Protein AF-A0A165GQB1-F1 (afdb_monomer)

Secondary structure (DSSP, 8-state):
------------------PPP----------EEEESPTTEEEE-GGG--EEEEEEE--EEEETTEEEEEEEEEEEEEESS-TT-EEEEEEEE---TTSEEEEEEE-S--TT-TT-EEEEEEEEEEEEEEETTEEEEEEEEEE--EEEEE-PPP--

Radius of gyration: 23.56 Å; Cα contacts (8 Å, |Δi|>4): 332; chains: 1; bounding box: 98×27×51 Å

pLDDT: mean 81.68, std 19.95, range [33.78, 98.38]

Nearest PDB structures (foldseek):
  8dj2-assembly2_B  TM=3.666E-01  e=2.730E-01  Chlamydia trachomatis
  8fha-assembly1_A  TM=3.961E-01  e=8.398E-01  Suipraeoptans intestinalis
  7n6g-assembly1_3K  TM=2.803E-01  e=6.780E-01  Chlamydomonas reinhardtii
  7n6g-assembly1_3J  TM=2.773E-01  e=1.158E+00  Chlamydomonas reinhardtii
  3but-assembly1_A-2  TM=3.473E-01  e=1.596E+00  Archaeoglobus fulgidus DSM 4304

Foldseek 3Di:
DDDDDDDDDDDDPPPPPPPDPPQPQDDDDFKDWPPDAAAAEFECEPNFTKGKTKIAGDFQDDDQKTKTFQFKWKWKAAPVHRVDIGTQDDRQGADPRRMDIDMGRQPDAPPDPPFFKIWTWIKTWMWIDHVPDIDIHIHTRGTHIYGYYYDYPDD

Solvent-accessible surface area (backbone atoms only — not comparable to full-atom values): 9130 Å² total; per-residue (Å²): 134,91,88,80,88,85,79,84,82,80,82,80,81,79,76,80,78,71,73,72,79,76,77,67,66,61,94,68,94,64,44,48,75,72,31,62,53,71,72,37,74,34,47,8,44,87,75,71,15,65,37,59,38,33,34,38,47,43,78,50,76,57,92,81,31,35,40,32,50,55,26,32,32,35,31,37,29,34,69,90,43,74,86,47,69,47,78,77,49,70,69,49,50,47,47,101,83,33,38,36,78,49,77,40,73,47,93,49,47,61,94,44,90,84,55,43,55,25,25,49,34,30,37,38,34,27,42,36,39,34,98,91,53,75,43,81,46,49,32,80,59,46,58,42,47,31,34,39,41,31,53,66,84,88,126

Mean predicted aligned error: 10.93 Å

Sequence (155 aa):
MHSSVFMVLAFLLIGFCGAAPSEVRQAGPSGTLLLPQGGAVWDNGFGFGLGRVLYQGIDEPLGKAHYTTHHIDIYLEAETDTSVTYYLAQGLAPNSTHFVDAQFLVPWGYDSPHLGNYRLVIIETQEKFVPGIPFPVTFQAAAPLIQIVASGPAT

Organism: NCBI:txid1353952

Structure (mmCIF, N/CA/C/O backbone):
data_AF-A0A165GQB1-F1
#
_entry.id   AF-A0A165GQB1-F1
#
loop_
_atom_site.group_PDB
_atom_site.id
_atom_site.type_symbol
_atom_site.label_atom_id
_atom_site.label_alt_id
_atom_site.label_comp_id
_atom_site.label_asym_id
_atom_site.label_entity_id
_atom_site.label_seq_id
_atom_site.pdbx_PDB_ins_code
_atom_site.Cartn_x
_atom_site.Cartn_y
_atom_site.Cartn_z
_atom_site.occupancy
_atom_site.B_iso_or_equiv
_atom_site.auth_seq_id
_atom_site.auth_comp_id
_atom_site.auth_asym_id
_atom_site.auth_atom_id
_atom_site.pdbx_PDB_model_num
ATOM 1 N N . MET A 1 1 ? -73.827 5.466 -27.852 1.00 36.38 1 MET A N 1
ATOM 2 C CA . MET A 1 1 ? -72.906 4.340 -28.105 1.00 36.38 1 MET A CA 1
ATOM 3 C C . MET A 1 1 ? -71.494 4.897 -28.130 1.00 36.38 1 MET A C 1
ATOM 5 O O . MET A 1 1 ? -71.275 5.916 -28.763 1.00 36.38 1 MET A O 1
ATOM 9 N N . HIS A 1 2 ? -70.648 4.270 -27.316 1.00 35.22 2 HIS A N 1
ATOM 10 C CA . HIS A 1 2 ? -69.219 4.439 -27.040 1.00 35.22 2 HIS A CA 1
ATOM 11 C C . HIS A 1 2 ? -68.343 5.222 -28.030 1.00 35.22 2 HIS A C 1
ATOM 13 O O . HIS A 1 2 ? -68.382 4.950 -29.223 1.00 35.22 2 HIS A O 1
ATOM 19 N N . SER A 1 3 ? -67.511 6.112 -27.465 1.00 33.78 3 SER A N 1
ATOM 20 C CA . SER A 1 3 ? -66.054 6.282 -27.684 1.00 33.78 3 SER A CA 1
ATOM 21 C C . SER A 1 3 ? -65.637 7.687 -27.222 1.00 33.78 3 SER A C 1
ATOM 23 O O . SER A 1 3 ? -66.401 8.623 -27.400 1.00 33.78 3 SER A O 1
ATOM 25 N N . SER A 1 4 ? -64.470 8.008 -26.670 1.00 37.19 4 SER A N 1
ATOM 26 C CA . SER A 1 4 ? -63.327 7.306 -26.077 1.00 37.19 4 SER A CA 1
ATOM 27 C C . SER A 1 4 ? -62.443 8.459 -25.568 1.00 37.19 4 SER A C 1
ATOM 29 O O . SER A 1 4 ? -61.844 9.154 -26.383 1.00 37.19 4 SER A O 1
ATOM 31 N N . VAL A 1 5 ? -62.404 8.740 -24.259 1.00 43.69 5 VAL A N 1
ATOM 32 C CA . VAL A 1 5 ? -61.483 9.754 -23.704 1.00 43.69 5 VAL A CA 1
ATOM 33 C C . VAL A 1 5 ? -60.119 9.091 -23.523 1.00 43.69 5 VAL A C 1
ATOM 35 O O . VAL A 1 5 ? -59.932 8.282 -22.618 1.00 43.69 5 VAL A O 1
ATOM 38 N N . PHE A 1 6 ? -59.176 9.401 -24.412 1.00 36.97 6 PHE A N 1
ATOM 39 C CA . PHE A 1 6 ? -57.771 9.025 -24.256 1.00 36.97 6 PHE A CA 1
ATOM 40 C C . PHE A 1 6 ? -57.137 9.911 -23.178 1.00 36.97 6 PHE A C 1
ATOM 42 O O . PHE A 1 6 ? -56.802 11.069 -23.416 1.00 36.97 6 PHE A O 1
ATOM 49 N N . MET A 1 7 ? -56.992 9.362 -21.975 1.00 39.91 7 MET A N 1
ATOM 50 C CA . MET A 1 7 ? -56.207 9.945 -20.891 1.00 39.91 7 MET A CA 1
ATOM 51 C C . MET A 1 7 ? -54.758 9.470 -21.053 1.00 39.91 7 MET A C 1
ATOM 53 O O . MET A 1 7 ? -54.460 8.292 -20.870 1.00 39.91 7 MET A O 1
ATOM 57 N N . VAL A 1 8 ? -53.856 10.372 -21.447 1.00 42.66 8 VAL A N 1
ATOM 58 C CA . VAL A 1 8 ? -52.413 10.094 -21.492 1.00 42.66 8 VAL A CA 1
ATOM 59 C C . VAL A 1 8 ? -51.868 10.199 -20.069 1.00 42.66 8 VAL A C 1
ATOM 61 O O . VAL A 1 8 ? -51.766 11.286 -19.507 1.00 42.66 8 VAL A O 1
ATOM 64 N N . LEU A 1 9 ? -51.545 9.049 -19.478 1.00 35.81 9 LEU A N 1
ATOM 65 C CA . LEU A 1 9 ? -50.836 8.935 -18.208 1.00 35.81 9 LEU A CA 1
ATOM 66 C C . LEU A 1 9 ? -49.331 9.083 -18.482 1.00 35.81 9 LEU A C 1
ATOM 68 O O . LEU A 1 9 ? -48.683 8.148 -18.949 1.00 35.81 9 LEU A O 1
ATOM 72 N N . ALA A 1 10 ? -48.773 10.266 -18.227 1.00 41.62 10 ALA A N 1
ATOM 73 C CA . ALA A 1 10 ? -47.329 10.474 -18.264 1.00 41.62 10 ALA A CA 1
ATOM 74 C C . ALA A 1 10 ? -46.701 9.903 -16.981 1.00 41.62 10 ALA A C 1
ATOM 76 O O . ALA A 1 10 ? -46.853 10.464 -15.897 1.00 41.62 10 ALA A O 1
ATOM 77 N N . PHE A 1 11 ? -46.009 8.769 -17.106 1.00 37.41 11 PHE A N 1
ATOM 78 C CA . PHE A 1 11 ? -45.141 8.231 -16.061 1.00 37.41 11 PHE A CA 1
ATOM 79 C C . PHE A 1 11 ? -43.928 9.154 -15.890 1.00 37.41 11 PHE A C 1
ATOM 81 O O . PHE A 1 11 ? -43.039 9.206 -16.738 1.00 37.41 11 PHE A O 1
ATOM 88 N N . LEU A 1 12 ? -43.901 9.891 -14.782 1.00 41.91 12 LEU A N 1
ATOM 89 C CA . LEU A 1 12 ? -42.752 10.674 -14.351 1.00 41.91 12 LEU A CA 1
ATOM 90 C C . LEU A 1 12 ? -41.725 9.715 -13.719 1.00 41.91 12 LEU A C 1
ATOM 92 O O . LEU A 1 12 ? -41.842 9.355 -12.548 1.00 41.91 12 LEU A O 1
ATOM 96 N N . LEU A 1 13 ? -40.738 9.259 -14.495 1.00 41.28 13 LEU A N 1
ATOM 97 C CA . LEU A 1 13 ? -39.593 8.513 -13.966 1.00 41.28 13 LEU A CA 1
ATOM 98 C C . LEU A 1 13 ? -38.627 9.517 -13.315 1.00 41.28 13 LEU A C 1
ATOM 100 O O . LEU A 1 13 ? -37.763 10.089 -13.977 1.00 41.28 13 LEU A O 1
ATOM 104 N N . ILE A 1 14 ? -38.788 9.772 -12.015 1.00 51.97 14 ILE A N 1
ATOM 105 C CA . ILE A 1 14 ? -37.761 10.472 -11.236 1.00 51.97 14 ILE A CA 1
ATOM 106 C C . ILE A 1 14 ? -36.646 9.456 -10.988 1.00 51.97 14 ILE A C 1
ATOM 108 O O . ILE A 1 14 ? -36.708 8.645 -10.066 1.00 51.97 14 ILE A O 1
ATOM 112 N N . GLY A 1 15 ? -35.644 9.468 -11.865 1.00 43.19 15 GLY A N 1
ATOM 113 C CA . GLY A 1 15 ? -34.381 8.789 -11.627 1.00 43.19 15 GLY A CA 1
ATOM 114 C C . GLY A 1 15 ? -33.696 9.442 -10.434 1.00 43.19 15 GLY A C 1
ATOM 115 O O . GLY A 1 15 ? -33.138 10.531 -10.554 1.00 43.19 15 GLY A O 1
ATOM 116 N N . PHE A 1 16 ? -33.740 8.787 -9.277 1.00 41.03 16 PHE A N 1
ATOM 117 C CA . PHE A 1 16 ? -32.831 9.095 -8.184 1.00 41.03 16 PHE A CA 1
ATOM 118 C C . PHE A 1 16 ? -31.430 8.682 -8.632 1.00 41.03 16 PHE A C 1
ATOM 120 O O . PHE A 1 16 ? -31.014 7.540 -8.451 1.00 41.03 16 PHE A O 1
ATOM 127 N N . CYS A 1 17 ? -30.698 9.610 -9.246 1.00 41.47 17 CYS A N 1
ATOM 128 C CA . CYS A 1 17 ? -29.249 9.523 -9.278 1.00 41.47 17 CYS A CA 1
ATOM 129 C C . CYS A 1 17 ? -28.792 9.770 -7.838 1.00 41.47 17 CYS A C 1
ATOM 131 O O . CYS A 1 17 ? -28.592 10.910 -7.417 1.00 41.47 17 CYS A O 1
ATOM 133 N N . GLY A 1 18 ? -28.751 8.703 -7.040 1.00 42.12 18 GLY A N 1
ATOM 134 C CA . GLY A 1 18 ? -28.020 8.717 -5.788 1.00 42.12 18 GLY A CA 1
ATOM 135 C C . GLY A 1 18 ? -26.568 8.963 -6.155 1.00 42.12 18 GLY A C 1
ATOM 136 O O . GLY A 1 18 ? -25.890 8.043 -6.605 1.00 42.12 18 GLY A O 1
ATOM 137 N N . ALA A 1 19 ? -26.117 10.212 -6.032 1.00 43.78 19 ALA A N 1
ATOM 138 C CA . ALA A 1 19 ? -24.697 10.499 -5.994 1.00 43.78 19 ALA A CA 1
ATOM 139 C C . ALA A 1 19 ? -24.111 9.555 -4.942 1.00 43.78 19 ALA A C 1
ATOM 141 O O . ALA A 1 19 ? -24.563 9.566 -3.791 1.00 43.78 19 ALA A O 1
ATOM 142 N N . ALA A 1 20 ? -23.191 8.683 -5.363 1.00 48.19 20 ALA A N 1
ATOM 143 C CA . ALA A 1 20 ? -22.441 7.863 -4.429 1.00 48.19 20 ALA A CA 1
ATOM 144 C C . ALA A 1 20 ? -21.911 8.803 -3.337 1.00 48.19 20 ALA A C 1
ATOM 146 O O . ALA A 1 20 ? -21.455 9.904 -3.676 1.00 48.19 20 ALA A O 1
ATOM 147 N N . PRO A 1 21 ? -22.049 8.447 -2.048 1.00 41.41 21 PRO A N 1
ATOM 148 C CA . PRO A 1 21 ? -21.563 9.303 -0.984 1.00 41.41 21 PRO A CA 1
ATOM 149 C C . PRO A 1 21 ? -20.099 9.612 -1.278 1.00 41.41 21 PRO A C 1
ATOM 151 O O . PRO A 1 21 ? -19.284 8.710 -1.444 1.00 41.41 21 PRO A O 1
ATOM 154 N N . SER A 1 22 ? -19.790 10.899 -1.408 1.00 42.81 22 SER A N 1
ATOM 155 C CA . SER A 1 22 ? -18.417 11.375 -1.439 1.00 42.81 22 SER A CA 1
ATOM 156 C C . SER A 1 22 ? -17.758 10.868 -0.163 1.00 42.81 22 SER A C 1
ATOM 158 O O . SER A 1 22 ? -18.151 11.304 0.921 1.00 42.81 22 SER A O 1
ATOM 160 N N . GLU A 1 23 ? -16.836 9.912 -0.285 1.00 44.81 23 GLU A N 1
ATOM 161 C CA . GLU A 1 23 ? -16.063 9.394 0.839 1.00 44.81 23 GLU A CA 1
ATOM 162 C C . GLU A 1 23 ? -15.362 10.578 1.504 1.00 44.81 23 GLU A C 1
ATOM 164 O O . GLU A 1 23 ? -14.386 11.141 1.000 1.00 44.81 23 GLU A O 1
ATOM 169 N N . VAL A 1 24 ? -15.921 11.028 2.625 1.00 43.91 24 VAL A N 1
ATOM 170 C CA . VAL A 1 24 ? -15.267 12.004 3.480 1.00 43.91 24 VAL A CA 1
ATOM 171 C C . VAL A 1 24 ? -14.039 11.286 4.018 1.00 43.91 24 VAL A C 1
ATOM 173 O O . VAL A 1 24 ? -14.176 10.407 4.864 1.00 43.91 24 VAL A O 1
ATOM 176 N N . ARG A 1 25 ? -12.850 11.644 3.512 1.00 50.03 25 ARG A N 1
ATOM 177 C CA . ARG A 1 25 ? -11.556 11.217 4.064 1.00 50.03 25 ARG A CA 1
ATOM 178 C C . ARG A 1 25 ? -11.474 11.711 5.507 1.00 50.03 25 ARG A C 1
ATOM 180 O O . ARG A 1 25 ? -11.041 12.831 5.775 1.00 50.03 25 ARG A O 1
ATOM 187 N N . GLN A 1 26 ? -11.997 10.920 6.431 1.00 48.88 26 GLN A N 1
ATOM 188 C CA . GLN A 1 26 ? -12.082 11.273 7.836 1.00 48.88 26 GLN A CA 1
ATOM 189 C C . GLN A 1 26 ? -10.724 11.013 8.488 1.00 48.88 26 GLN A C 1
ATOM 191 O O . GLN A 1 26 ? -10.162 9.933 8.343 1.00 48.88 26 GLN A O 1
ATOM 196 N N . ALA A 1 27 ? -10.197 12.000 9.217 1.00 55.12 27 ALA A N 1
ATOM 197 C CA . ALA A 1 27 ? -9.018 11.793 10.051 1.00 55.12 27 ALA A CA 1
ATOM 198 C C . ALA A 1 27 ? -9.361 10.798 11.177 1.00 55.12 27 ALA A C 1
ATOM 200 O O . ALA A 1 27 ? -10.280 11.042 11.965 1.00 55.12 27 ALA A O 1
ATOM 201 N N . GLY A 1 28 ? -8.635 9.684 11.235 1.00 64.12 28 GLY A N 1
ATOM 202 C CA . GLY A 1 28 ? -8.750 8.616 12.231 1.00 64.12 28 GLY A CA 1
ATOM 203 C C . GLY A 1 28 ? -7.378 7.987 12.503 1.00 64.12 28 GLY A C 1
ATOM 204 O O . GLY A 1 28 ? -6.401 8.392 11.867 1.00 64.12 28 GLY A O 1
ATOM 205 N N . PRO A 1 29 ? -7.270 7.045 13.459 1.00 83.44 29 PRO A N 1
ATOM 206 C CA . PRO A 1 29 ? -6.053 6.250 13.596 1.00 83.44 29 PRO A CA 1
ATOM 207 C C . PRO A 1 29 ? -5.855 5.476 12.291 1.00 83.44 29 PRO A C 1
ATOM 209 O O . PRO A 1 29 ? -6.830 4.993 11.725 1.00 83.44 29 PRO A O 1
ATOM 212 N N . SER A 1 30 ? -4.629 5.389 11.787 1.00 89.94 30 SER A N 1
ATOM 213 C CA . SER A 1 30 ? -4.324 4.650 10.562 1.00 89.94 30 SER A CA 1
ATOM 214 C C . SER A 1 30 ? -3.342 3.536 10.850 1.00 89.94 30 SER A C 1
ATOM 216 O O . SER A 1 30 ? -2.496 3.660 11.740 1.00 89.94 30 SER A O 1
ATOM 218 N N . GLY A 1 31 ? -3.386 2.490 10.034 1.00 93.06 31 GLY A N 1
ATOM 219 C CA . GLY A 1 31 ? -2.274 1.556 9.969 1.00 93.06 31 GLY A CA 1
ATOM 220 C C . GLY A 1 31 ? -0.991 2.231 9.477 1.00 93.06 31 GLY A C 1
ATOM 221 O O . GLY A 1 31 ? -0.956 3.408 9.099 1.00 93.06 31 GLY A O 1
ATOM 222 N N . THR A 1 32 ? 0.094 1.467 9.490 1.00 95.88 32 THR A N 1
ATOM 223 C CA . THR A 1 32 ? 1.433 1.928 9.123 1.00 95.88 32 THR A CA 1
ATOM 224 C C . THR A 1 32 ? 1.964 1.138 7.937 1.00 95.88 32 THR A C 1
ATOM 226 O O . THR A 1 32 ? 2.028 -0.091 7.956 1.00 95.88 32 THR A O 1
ATOM 229 N N . LEU A 1 33 ? 2.418 1.851 6.908 1.00 96.81 33 LEU A N 1
ATOM 230 C CA . LEU A 1 33 ? 3.174 1.248 5.819 1.00 96.81 33 LEU A CA 1
ATOM 231 C C . LEU A 1 33 ? 4.624 1.010 6.264 1.00 96.81 33 LEU A C 1
ATOM 233 O O . LEU A 1 33 ? 5.361 1.957 6.535 1.00 96.81 33 LEU A O 1
ATOM 237 N N . LEU A 1 34 ? 5.035 -0.256 6.331 1.00 97.12 34 LEU A N 1
ATOM 238 C CA . LEU A 1 34 ? 6.393 -0.654 6.710 1.00 97.12 34 LEU A CA 1
ATOM 239 C C . LEU A 1 34 ? 7.311 -0.781 5.495 1.00 97.12 34 LEU A C 1
ATOM 241 O O . LEU A 1 34 ? 8.491 -0.441 5.579 1.00 97.12 34 LEU A O 1
ATOM 245 N N . LEU A 1 35 ? 6.784 -1.253 4.364 1.00 96.56 35 LEU A N 1
ATOM 246 C CA . LEU A 1 35 ? 7.478 -1.284 3.078 1.00 96.56 35 LEU A CA 1
ATOM 247 C C . LEU A 1 35 ? 6.495 -0.991 1.939 1.00 96.56 35 LEU A C 1
ATOM 249 O O . LEU A 1 35 ? 5.369 -1.483 1.994 1.00 96.56 35 LEU A O 1
ATOM 253 N N . PRO A 1 36 ? 6.927 -0.294 0.879 1.00 95.69 36 PRO A N 1
ATOM 254 C CA . PRO A 1 36 ? 8.222 0.363 0.728 1.00 95.69 36 PRO A CA 1
ATOM 255 C C . PRO A 1 36 ? 8.330 1.663 1.542 1.00 95.69 36 PRO A C 1
ATOM 257 O O . PRO A 1 36 ? 7.337 2.327 1.825 1.00 95.69 36 PRO A O 1
ATOM 260 N N . GLN A 1 37 ? 9.563 2.039 1.885 1.00 92.88 37 GLN A N 1
ATOM 261 C CA . GLN A 1 37 ? 9.878 3.373 2.403 1.00 92.88 37 GLN A CA 1
ATOM 262 C C . GLN A 1 37 ? 9.995 4.380 1.246 1.00 92.88 37 GLN A C 1
ATOM 264 O O . GLN A 1 37 ? 10.176 3.991 0.090 1.00 92.88 37 GLN A O 1
ATOM 269 N N . GLY A 1 38 ? 9.909 5.678 1.549 1.00 90.38 38 GLY A N 1
ATOM 270 C CA . GLY A 1 38 ? 10.099 6.728 0.544 1.00 90.38 38 GLY A CA 1
ATOM 271 C C . GLY A 1 38 ? 11.456 6.612 -0.163 1.00 90.38 38 GLY A C 1
ATOM 272 O O . GLY A 1 38 ? 12.480 6.407 0.485 1.00 90.38 38 GLY A O 1
ATOM 273 N N . GLY A 1 39 ? 11.452 6.731 -1.490 1.00 89.00 39 GLY A N 1
ATOM 274 C CA . GLY A 1 39 ? 12.626 6.566 -2.349 1.00 89.00 39 GLY A CA 1
ATOM 275 C C . GLY A 1 39 ? 12.956 5.115 -2.712 1.00 89.00 39 GLY A C 1
ATOM 276 O O . GLY A 1 39 ? 13.990 4.875 -3.331 1.00 89.00 39 GLY A O 1
ATOM 277 N N . ALA A 1 40 ? 12.119 4.138 -2.345 1.00 94.38 40 ALA A N 1
ATOM 278 C CA . ALA A 1 40 ? 12.322 2.758 -2.776 1.00 94.38 40 ALA A CA 1
ATOM 279 C C . ALA A 1 40 ? 12.272 2.627 -4.305 1.00 94.38 40 ALA A C 1
ATOM 281 O O . ALA A 1 40 ? 11.490 3.305 -4.972 1.00 94.38 40 ALA A O 1
ATOM 282 N N . VAL A 1 41 ? 13.071 1.702 -4.836 1.00 93.94 41 VAL A N 1
ATOM 283 C CA . VAL A 1 41 ? 13.150 1.407 -6.269 1.00 93.94 41 VAL A CA 1
ATOM 284 C C . VAL A 1 41 ? 12.533 0.040 -6.539 1.00 93.94 41 VAL A C 1
ATOM 286 O O . VAL A 1 41 ? 12.926 -0.956 -5.932 1.00 93.94 41 VAL A O 1
ATOM 289 N N . TRP A 1 42 ? 11.562 -0.003 -7.444 1.00 93.62 42 TRP A N 1
ATOM 290 C CA . TRP A 1 42 ? 10.977 -1.221 -7.994 1.00 93.62 42 TRP A CA 1
ATOM 291 C C . TRP A 1 42 ? 11.511 -1.400 -9.416 1.00 93.62 42 TRP A C 1
ATOM 293 O O . TRP A 1 42 ? 11.125 -0.663 -10.323 1.00 93.62 42 TRP A O 1
ATOM 303 N N . ASP A 1 43 ? 12.434 -2.346 -9.595 1.00 90.88 43 ASP A N 1
ATOM 304 C CA . ASP A 1 43 ? 13.087 -2.610 -10.881 1.00 90.88 43 ASP A CA 1
ATOM 305 C C . ASP A 1 43 ? 12.476 -3.836 -11.561 1.00 90.88 43 ASP A C 1
ATOM 307 O O . ASP A 1 43 ? 12.493 -4.930 -10.998 1.00 90.88 43 ASP A O 1
ATOM 311 N N . ASN A 1 44 ? 11.980 -3.659 -12.787 1.00 86.19 44 ASN A N 1
ATOM 312 C CA . ASN A 1 44 ? 11.576 -4.747 -13.675 1.00 86.19 44 ASN A CA 1
ATOM 313 C C . ASN A 1 44 ? 12.712 -5.278 -14.565 1.00 86.19 44 ASN A C 1
ATOM 315 O O . ASN A 1 44 ? 12.485 -5.689 -15.708 1.00 86.19 44 ASN A O 1
ATOM 319 N N . GLY A 1 45 ? 13.944 -5.253 -14.061 1.00 79.06 45 GLY A N 1
ATOM 320 C CA . GLY A 1 45 ? 15.117 -5.781 -14.741 1.00 79.06 45 GLY A CA 1
ATOM 321 C C . GLY A 1 45 ? 14.881 -7.215 -15.211 1.00 79.06 45 GLY A C 1
ATOM 322 O O . GLY A 1 45 ? 14.423 -8.072 -14.454 1.00 79.06 45 GLY A O 1
ATOM 323 N N . PHE A 1 46 ? 15.167 -7.468 -16.488 1.00 70.50 46 PHE A N 1
ATOM 324 C CA . PHE A 1 46 ? 14.982 -8.772 -17.140 1.00 70.50 46 PHE A CA 1
ATOM 325 C C . PHE A 1 46 ? 13.533 -9.317 -17.145 1.00 70.50 46 PHE A C 1
ATOM 327 O O . PHE A 1 46 ? 13.334 -10.488 -17.461 1.00 70.50 46 PHE A O 1
ATOM 334 N N . GLY A 1 47 ? 12.521 -8.487 -16.848 1.00 68.94 47 GLY A N 1
ATOM 335 C CA . GLY A 1 47 ? 11.095 -8.818 -16.991 1.00 68.94 47 GLY A CA 1
ATOM 336 C C . GLY A 1 47 ? 10.446 -9.568 -15.820 1.00 68.94 47 GLY A C 1
ATOM 337 O O . GLY A 1 47 ? 9.320 -10.041 -15.970 1.00 68.94 47 GLY A O 1
ATOM 338 N N . PHE A 1 48 ? 11.126 -9.688 -14.673 1.00 76.94 48 PHE A N 1
ATOM 339 C CA . PHE A 1 48 ? 10.629 -10.411 -13.488 1.00 76.94 48 PHE A CA 1
ATOM 340 C C . PHE A 1 48 ? 10.749 -9.604 -12.184 1.00 76.94 48 PHE A C 1
ATOM 342 O O . PHE A 1 48 ? 10.939 -10.170 -11.106 1.00 76.94 48 PHE A O 1
ATOM 349 N N . GLY A 1 49 ? 10.654 -8.276 -12.263 1.00 84.75 49 GLY A N 1
ATOM 350 C CA . GLY A 1 49 ? 10.707 -7.413 -11.086 1.00 84.75 49 GLY A CA 1
ATOM 351 C C . GLY A 1 49 ? 9.532 -7.623 -10.146 1.00 84.75 49 GLY A C 1
ATOM 352 O O . GLY A 1 49 ? 8.389 -7.741 -10.594 1.00 84.75 49 GLY A O 1
ATOM 353 N N . LEU A 1 50 ? 9.802 -7.589 -8.839 1.00 90.25 50 LEU A N 1
ATOM 354 C CA . LEU A 1 50 ? 8.772 -7.627 -7.805 1.00 90.25 50 LEU A CA 1
ATOM 355 C C . LEU A 1 50 ? 8.830 -6.385 -6.915 1.00 90.25 50 LEU A C 1
ATOM 357 O O . LEU A 1 50 ? 9.868 -6.060 -6.340 1.00 90.25 50 LEU A O 1
ATOM 361 N N . GLY A 1 51 ? 7.682 -5.737 -6.754 1.00 93.44 51 GLY A N 1
ATOM 362 C CA . GLY A 1 51 ? 7.434 -4.746 -5.717 1.00 93.44 51 GLY A CA 1
ATOM 363 C C . GLY A 1 51 ? 6.799 -5.407 -4.500 1.00 93.44 51 GLY A C 1
ATOM 364 O O . GLY A 1 51 ? 5.812 -6.126 -4.639 1.00 93.44 51 GLY A O 1
ATOM 365 N N . ARG A 1 52 ? 7.342 -5.177 -3.301 1.00 96.31 52 ARG A N 1
ATOM 366 C CA . ARG A 1 52 ? 6.753 -5.669 -2.045 1.00 96.31 52 ARG A CA 1
ATOM 367 C C . ARG A 1 52 ? 6.051 -4.539 -1.306 1.00 96.31 52 ARG A C 1
ATOM 369 O O . ARG A 1 52 ? 6.642 -3.479 -1.106 1.00 96.31 52 ARG A O 1
ATOM 376 N N . VAL A 1 53 ? 4.840 -4.816 -0.837 1.00 97.81 53 VAL A N 1
ATOM 377 C CA . VAL A 1 53 ? 4.101 -3.974 0.101 1.00 97.81 53 VAL A CA 1
ATOM 378 C C . VAL A 1 53 ? 3.912 -4.739 1.400 1.00 97.81 53 VAL A C 1
ATOM 380 O O . VAL A 1 53 ? 3.356 -5.832 1.400 1.00 97.81 53 VAL A O 1
ATOM 383 N N . LEU A 1 54 ? 4.380 -4.150 2.499 1.00 98.19 54 LEU A N 1
ATOM 384 C CA . LEU A 1 54 ? 4.134 -4.630 3.852 1.00 98.19 54 LEU A CA 1
ATOM 385 C C . LEU A 1 54 ? 3.443 -3.521 4.633 1.00 98.19 54 LEU A C 1
ATOM 387 O O . LEU A 1 54 ? 4.048 -2.486 4.920 1.00 98.19 54 LEU A O 1
ATOM 391 N N . TYR A 1 55 ? 2.189 -3.753 4.985 1.00 98.38 55 TYR A N 1
ATOM 392 C CA . TYR A 1 55 ? 1.351 -2.814 5.710 1.00 98.38 55 TYR A CA 1
ATOM 393 C C . TYR A 1 55 ? 0.848 -3.455 7.002 1.00 98.38 55 TYR A C 1
ATOM 395 O O . TYR A 1 55 ? 0.391 -4.598 6.997 1.00 98.38 55 TYR A O 1
ATOM 403 N N . GLN A 1 56 ? 0.944 -2.721 8.104 1.00 98.00 56 GLN A N 1
ATOM 404 C CA . GLN A 1 56 ? 0.408 -3.112 9.400 1.00 98.00 56 GLN A CA 1
ATOM 405 C C . GLN A 1 56 ? -0.891 -2.347 9.639 1.00 98.00 56 GLN A C 1
ATOM 407 O O . GLN A 1 56 ? -0.861 -1.134 9.827 1.00 98.00 56 GLN A O 1
ATOM 412 N N . GLY A 1 57 ? -2.019 -3.050 9.618 1.00 96.38 57 GLY A N 1
ATOM 413 C CA . GLY A 1 57 ? -3.306 -2.497 10.022 1.00 96.38 57 GLY A CA 1
ATOM 414 C C . GLY A 1 57 ? -3.389 -2.269 11.532 1.00 96.38 57 GLY A C 1
ATOM 415 O O . GLY A 1 57 ? -2.495 -2.650 12.291 1.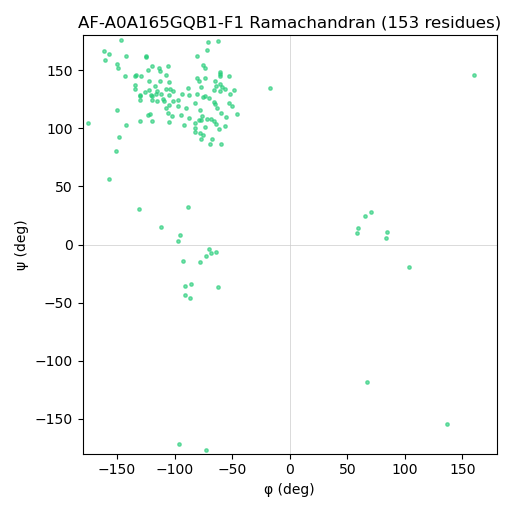00 96.38 57 GLY A O 1
ATOM 416 N N . ILE A 1 58 ? -4.487 -1.660 11.960 1.00 94.81 58 ILE A N 1
ATOM 417 C CA . ILE A 1 58 ? -4.815 -1.428 13.363 1.00 94.81 58 ILE A CA 1
ATOM 418 C C . ILE A 1 58 ? -5.916 -2.371 13.836 1.00 94.81 58 ILE A C 1
ATOM 420 O O . ILE A 1 58 ? -6.764 -2.815 13.059 1.00 94.81 58 ILE A O 1
ATOM 424 N N . ASP A 1 59 ? -5.906 -2.637 15.134 1.00 93.69 59 ASP A N 1
ATOM 425 C CA . ASP A 1 59 ? -7.007 -3.254 15.862 1.00 93.69 59 ASP A CA 1
ATOM 426 C C . ASP A 1 59 ? -6.960 -2.748 17.305 1.00 93.69 59 ASP A C 1
ATOM 428 O O . ASP A 1 59 ? -6.365 -3.364 18.190 1.00 93.69 59 ASP A O 1
ATOM 432 N N . GLU A 1 60 ? -7.479 -1.541 17.525 1.00 89.94 60 GLU A N 1
ATOM 433 C CA . GLU A 1 60 ? -7.296 -0.845 18.796 1.00 89.94 60 GLU A CA 1
ATOM 434 C C . GLU A 1 60 ? -8.468 0.076 19.176 1.00 89.94 60 GLU A C 1
ATOM 436 O O . GLU A 1 60 ? -9.178 0.619 18.319 1.00 89.94 60 GLU A O 1
ATOM 441 N N . PRO A 1 61 ? -8.693 0.282 20.487 1.00 89.62 61 PRO A N 1
ATOM 442 C CA . PRO A 1 61 ? -9.678 1.236 20.967 1.00 89.62 61 PRO A CA 1
ATOM 443 C C . PRO A 1 61 ? -9.166 2.681 20.864 1.00 89.62 61 PRO A C 1
ATOM 445 O O . PRO A 1 61 ? -8.070 3.002 21.320 1.00 89.62 61 PRO A O 1
ATOM 448 N N . LEU A 1 62 ? -10.016 3.593 20.383 1.00 85.69 62 LEU A N 1
ATOM 449 C CA . LEU A 1 62 ? -9.795 5.039 20.434 1.00 85.69 62 LEU A CA 1
ATOM 450 C C . LEU A 1 62 ? -11.036 5.751 20.993 1.00 85.69 62 LEU A C 1
ATOM 452 O O . LEU A 1 62 ? -12.074 5.911 20.339 1.00 85.69 62 LEU A O 1
ATOM 456 N N . GLY A 1 63 ? -10.926 6.207 22.241 1.00 85.88 63 GLY A N 1
ATOM 457 C CA . GLY A 1 63 ? -12.037 6.816 22.970 1.00 85.88 63 GLY A CA 1
ATOM 458 C C . GLY A 1 63 ? -13.140 5.799 23.276 1.00 85.88 63 GLY A C 1
ATOM 459 O O . GLY A 1 63 ? -12.915 4.840 24.003 1.00 85.88 63 GLY A O 1
ATOM 460 N N . LYS A 1 64 ? -14.352 6.030 22.753 1.00 86.56 64 LYS A N 1
ATOM 461 C CA . LYS A 1 64 ? -15.512 5.124 22.913 1.00 86.56 64 LYS A CA 1
ATOM 462 C C . LYS A 1 64 ? -15.724 4.184 21.721 1.00 86.56 64 LYS A C 1
ATOM 464 O O . LYS A 1 64 ? -16.734 3.485 21.682 1.00 86.56 64 LYS A O 1
ATOM 469 N N . ALA A 1 65 ? -14.836 4.239 20.734 1.00 88.38 65 ALA A N 1
ATOM 470 C CA . ALA A 1 65 ? -14.912 3.437 19.526 1.00 88.38 65 ALA A CA 1
ATOM 471 C C . ALA A 1 65 ? -13.744 2.449 19.475 1.00 88.38 65 ALA A C 1
ATOM 473 O O . ALA A 1 65 ? -12.672 2.730 20.008 1.00 88.38 65 ALA A O 1
ATOM 474 N N . HIS A 1 66 ? -13.958 1.322 18.811 1.00 91.19 66 HIS A N 1
ATOM 475 C CA . HIS A 1 66 ? -12.918 0.378 18.415 1.00 91.19 66 HIS A CA 1
ATOM 476 C C . HIS A 1 66 ? -12.730 0.491 16.905 1.00 91.19 66 HIS A C 1
ATOM 478 O O . HIS A 1 66 ? -13.725 0.555 16.183 1.00 91.19 66 HIS A O 1
ATOM 484 N N . TYR A 1 67 ? -11.486 0.568 16.441 1.00 91.94 67 TYR A N 1
ATOM 485 C CA . TYR A 1 67 ? -11.162 0.636 15.019 1.00 91.94 67 TYR A CA 1
ATOM 486 C C . TYR A 1 67 ? -10.364 -0.596 14.624 1.00 91.94 67 TYR A C 1
ATOM 488 O O . TYR A 1 67 ? -9.357 -0.908 15.257 1.00 91.94 67 TYR A O 1
ATOM 496 N N . THR A 1 68 ? -10.804 -1.259 13.561 1.00 94.12 68 THR A N 1
ATOM 497 C CA . THR A 1 68 ? -10.118 -2.424 13.004 1.00 94.12 68 THR A CA 1
ATOM 498 C C . THR A 1 68 ? -9.956 -2.228 11.505 1.00 94.12 68 THR A C 1
ATOM 500 O O . THR A 1 68 ? -10.929 -1.935 10.807 1.00 94.12 68 THR A O 1
ATOM 503 N N . THR A 1 69 ? -8.741 -2.390 10.980 1.00 95.88 69 THR A N 1
ATOM 504 C CA . THR A 1 69 ? -8.518 -2.403 9.529 1.00 95.88 69 THR A CA 1
ATOM 505 C C . THR A 1 69 ? -9.246 -3.597 8.922 1.00 95.88 69 THR A C 1
ATOM 507 O O . THR A 1 69 ? -8.922 -4.746 9.217 1.00 95.88 69 THR A O 1
ATOM 510 N N . HIS A 1 70 ? -10.212 -3.334 8.044 1.00 95.25 70 HIS A N 1
ATOM 511 C CA . HIS A 1 70 ? -10.941 -4.383 7.341 1.00 95.25 70 HIS A CA 1
ATOM 512 C C . HIS A 1 70 ? -10.198 -4.804 6.070 1.00 95.25 70 HIS A C 1
ATOM 514 O O . HIS A 1 70 ? -10.078 -5.993 5.779 1.00 95.25 70 HIS A O 1
ATOM 520 N N . HIS A 1 71 ? -9.733 -3.840 5.274 1.00 97.19 71 HIS A N 1
ATOM 521 C CA . HIS A 1 71 ? -8.944 -4.096 4.070 1.00 97.19 71 HIS A CA 1
ATOM 522 C C . HIS A 1 71 ? -8.177 -2.850 3.622 1.00 97.19 71 HIS A C 1
ATOM 524 O O . HIS A 1 71 ? -8.471 -1.737 4.063 1.00 97.19 71 HIS A O 1
ATOM 530 N N . ILE A 1 72 ? -7.222 -3.052 2.713 1.00 98.06 72 ILE A N 1
ATOM 531 C CA . ILE A 1 72 ? -6.562 -1.977 1.976 1.00 98.06 72 ILE A CA 1
ATOM 532 C C . ILE A 1 72 ? -6.695 -2.159 0.464 1.00 98.06 72 ILE A C 1
ATOM 534 O O . ILE A 1 72 ? -6.693 -3.285 -0.045 1.00 98.06 72 ILE A O 1
ATOM 538 N N . ASP A 1 73 ? -6.713 -1.033 -0.238 1.00 98.06 73 ASP A N 1
ATOM 539 C CA . ASP A 1 73 ? -6.488 -0.957 -1.677 1.00 98.06 73 ASP A CA 1
ATOM 540 C C . ASP A 1 73 ? -5.116 -0.337 -1.941 1.00 98.06 73 ASP A C 1
ATOM 542 O O . ASP A 1 73 ? -4.655 0.539 -1.203 1.00 98.06 73 ASP A O 1
ATOM 546 N N . ILE A 1 74 ? -4.462 -0.795 -3.006 1.00 97.81 74 ILE A N 1
ATOM 547 C CA . ILE A 1 74 ? -3.110 -0.382 -3.372 1.00 97.81 74 ILE A CA 1
ATOM 548 C C . ILE A 1 74 ? -3.102 0.009 -4.844 1.00 97.81 74 ILE A C 1
ATOM 550 O O . ILE A 1 74 ? -3.431 -0.800 -5.717 1.00 97.81 74 ILE A O 1
ATOM 554 N N . TYR A 1 75 ? -2.662 1.229 -5.133 1.00 96.69 75 TYR A N 1
ATOM 555 C CA . TYR A 1 75 ? -2.457 1.694 -6.499 1.00 96.69 75 TYR A CA 1
ATOM 556 C C . TYR A 1 75 ? -1.219 2.580 -6.627 1.00 96.69 75 TYR A C 1
ATOM 558 O O . TYR A 1 75 ? -0.680 3.094 -5.649 1.00 96.69 75 TYR A O 1
ATOM 566 N N . LEU A 1 76 ? -0.758 2.739 -7.860 1.00 96.00 76 LEU A N 1
ATOM 567 C CA . LEU A 1 76 ? 0.293 3.665 -8.246 1.00 96.00 76 LEU A CA 1
ATOM 568 C C . LEU A 1 76 ? -0.347 4.897 -8.878 1.00 96.00 76 LEU A C 1
AT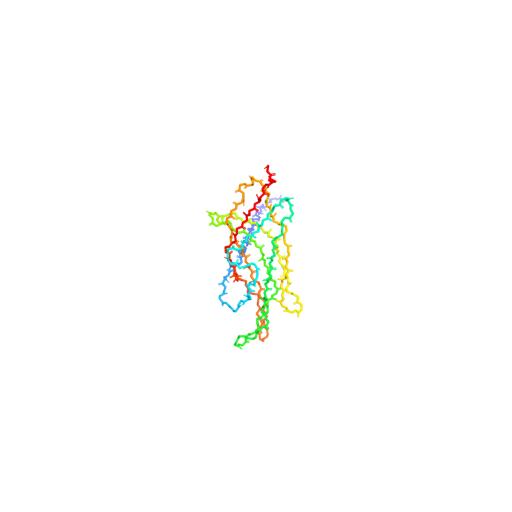OM 570 O O . LEU A 1 76 ? -1.191 4.766 -9.762 1.00 96.00 76 LEU A O 1
ATOM 574 N N . GLU A 1 77 ? 0.070 6.076 -8.446 1.00 95.56 77 GLU A N 1
ATOM 575 C CA . GLU A 1 77 ? -0.320 7.363 -9.026 1.00 95.56 77 GLU A CA 1
ATOM 576 C C . GLU A 1 77 ? 0.942 8.064 -9.526 1.00 95.56 77 GLU A C 1
ATOM 578 O O . GLU A 1 77 ? 1.900 8.209 -8.761 1.00 95.56 77 GLU A O 1
ATOM 583 N N . ALA A 1 78 ? 0.996 8.440 -10.806 1.00 92.38 78 ALA A N 1
ATOM 584 C CA . ALA A 1 78 ? 2.196 9.076 -11.349 1.00 92.38 78 ALA A CA 1
ATOM 585 C C . ALA A 1 78 ? 2.450 10.424 -10.656 1.00 92.38 78 ALA A C 1
ATOM 587 O O . ALA A 1 78 ? 1.529 11.215 -10.457 1.00 92.38 78 ALA A O 1
ATOM 588 N N . GLU A 1 79 ? 3.707 10.707 -10.293 1.00 92.25 79 GLU A N 1
ATOM 589 C CA . GLU A 1 79 ? 4.045 11.938 -9.560 1.00 92.25 79 GLU A CA 1
ATOM 590 C C . GLU A 1 79 ? 3.718 13.204 -10.367 1.00 92.25 79 GLU A C 1
ATOM 592 O O . GLU A 1 79 ? 3.290 14.213 -9.806 1.00 92.25 79 GLU A O 1
ATOM 597 N N . THR A 1 80 ? 3.926 13.151 -11.682 1.00 87.62 80 THR A N 1
ATOM 598 C CA . THR A 1 80 ? 3.772 14.288 -12.596 1.00 87.62 80 THR A CA 1
ATOM 599 C C . THR A 1 80 ? 2.387 14.383 -13.234 1.00 87.62 80 THR A C 1
ATOM 601 O O . THR A 1 80 ? 2.058 15.432 -13.784 1.00 87.62 80 THR A O 1
ATOM 604 N N . ASP A 1 81 ? 1.580 13.322 -13.159 1.00 82.81 81 ASP A N 1
ATOM 605 C CA . ASP A 1 81 ? 0.229 13.269 -13.719 1.00 82.81 81 ASP A CA 1
ATOM 606 C C . ASP A 1 81 ? -0.676 12.370 -12.866 1.00 82.81 81 ASP A C 1
ATOM 608 O O . ASP A 1 81 ? -0.782 11.161 -13.072 1.00 82.81 81 ASP A O 1
ATOM 612 N N . THR A 1 82 ? -1.372 12.979 -11.907 1.00 77.62 82 THR A N 1
ATOM 613 C CA . THR A 1 82 ? -2.250 12.258 -10.977 1.00 77.62 82 THR A CA 1
ATOM 614 C C . THR A 1 82 ? -3.514 11.693 -11.634 1.00 77.62 82 THR A C 1
ATOM 616 O O . THR A 1 82 ? -4.275 10.990 -10.974 1.00 77.62 82 THR A O 1
ATOM 619 N N . SER A 1 83 ? -3.754 11.962 -12.925 1.00 80.12 83 SER A N 1
ATOM 620 C CA . SER A 1 83 ? -4.822 11.304 -13.687 1.00 80.12 83 SER A CA 1
ATOM 621 C C . SER A 1 83 ? -4.447 9.886 -14.136 1.00 80.12 83 SER A C 1
ATOM 623 O O . SER A 1 83 ? -5.325 9.097 -14.496 1.00 80.12 83 SER A O 1
ATOM 625 N N . VAL A 1 84 ? -3.157 9.534 -14.075 1.00 82.19 84 VAL A N 1
ATOM 626 C CA . VAL A 1 84 ? -2.652 8.193 -14.375 1.00 82.19 84 VAL A CA 1
ATOM 627 C C . VAL A 1 84 ? -2.602 7.376 -13.088 1.00 82.19 84 VAL A C 1
ATOM 629 O O . VAL A 1 84 ? -1.689 7.510 -12.270 1.00 82.19 84 VAL A O 1
ATOM 632 N N . THR A 1 85 ? -3.589 6.495 -12.932 1.00 91.06 85 THR A N 1
ATOM 633 C CA . THR A 1 85 ? -3.692 5.554 -11.813 1.00 91.06 85 THR A CA 1
ATOM 634 C C . THR A 1 85 ? -3.582 4.112 -12.301 1.00 91.06 85 THR A C 1
ATOM 636 O O . THR A 1 85 ? -4.270 3.713 -13.241 1.00 91.06 85 THR A O 1
ATOM 639 N N . TYR A 1 86 ? -2.753 3.306 -11.637 1.00 92.81 86 TYR A N 1
ATOM 640 C CA . TYR A 1 86 ? -2.616 1.874 -11.897 1.00 92.81 86 TYR A CA 1
ATOM 641 C C . TYR A 1 86 ? -2.888 1.063 -10.627 1.00 92.81 86 TYR A C 1
ATOM 643 O O . TYR A 1 86 ? -2.103 1.097 -9.680 1.00 92.81 86 TYR A O 1
ATOM 651 N N . TYR A 1 87 ? -3.997 0.325 -10.601 1.00 94.81 87 TYR A N 1
ATOM 652 C CA . TYR A 1 87 ? -4.367 -0.510 -9.457 1.00 94.81 87 TYR A CA 1
ATOM 653 C C . TYR A 1 87 ? -3.515 -1.781 -9.398 1.00 94.81 87 TYR A C 1
ATOM 655 O O . TYR A 1 87 ? -3.448 -2.540 -10.363 1.00 94.81 87 TYR A O 1
ATOM 663 N N . LEU A 1 88 ? -2.887 -2.018 -8.244 1.00 95.81 88 LEU A N 1
ATOM 664 C CA . LEU A 1 88 ? -2.122 -3.234 -7.959 1.00 95.81 88 LEU A CA 1
ATOM 665 C C . LEU A 1 88 ? -3.009 -4.301 -7.316 1.00 95.81 88 LEU A C 1
ATOM 667 O O . LEU A 1 88 ? -2.948 -5.469 -7.693 1.00 95.81 88 LEU A O 1
ATOM 671 N N . ALA A 1 89 ? -3.841 -3.893 -6.357 1.00 97.31 89 ALA A N 1
ATOM 672 C CA . ALA A 1 89 ? -4.822 -4.754 -5.713 1.00 97.31 89 ALA A CA 1
ATOM 673 C C . ALA A 1 89 ? -5.920 -3.937 -5.033 1.00 97.31 89 ALA A C 1
ATOM 675 O O . ALA A 1 89 ? -5.721 -2.775 -4.678 1.00 97.31 89 ALA A O 1
ATOM 676 N N . GLN A 1 90 ? -7.061 -4.585 -4.813 1.00 96.94 90 GLN A N 1
ATOM 677 C CA . GLN A 1 90 ? -8.174 -4.046 -4.040 1.00 96.94 90 GLN A CA 1
ATOM 678 C C . GLN A 1 90 ? -8.679 -5.103 -3.061 1.00 96.94 90 GLN A C 1
ATOM 680 O O . GLN A 1 90 ? -8.656 -6.298 -3.370 1.00 96.94 90 GLN A O 1
ATOM 685 N N . GLY A 1 91 ? -9.132 -4.668 -1.889 1.00 96.81 91 GLY A N 1
ATOM 686 C CA . GLY A 1 91 ? -9.728 -5.538 -0.882 1.00 96.81 91 GLY A CA 1
ATOM 687 C C . GLY A 1 91 ? -8.739 -6.483 -0.199 1.00 96.81 91 GLY A C 1
ATOM 688 O O . GLY A 1 91 ? -9.140 -7.564 0.233 1.00 96.81 91 GLY A O 1
ATOM 689 N N . LEU A 1 92 ? -7.455 -6.118 -0.090 1.00 98.00 92 LEU A N 1
ATOM 690 C CA . LEU A 1 92 ? -6.483 -6.943 0.629 1.00 98.00 92 LEU A CA 1
ATOM 691 C C . LEU A 1 92 ? -6.745 -6.867 2.133 1.00 98.00 92 LEU A C 1
ATOM 693 O O . LEU A 1 92 ? -6.486 -5.848 2.774 1.00 98.00 92 LEU A O 1
ATOM 697 N N . ALA A 1 93 ? -7.268 -7.956 2.688 1.00 97.19 93 ALA A N 1
ATOM 698 C CA . ALA A 1 93 ? -7.536 -8.072 4.112 1.00 97.19 93 ALA A CA 1
ATOM 699 C C . ALA A 1 93 ? -6.247 -8.384 4.896 1.00 97.19 93 ALA A C 1
ATOM 701 O O . ALA A 1 93 ? -5.439 -9.205 4.442 1.00 97.19 93 ALA A O 1
ATOM 702 N N . PRO A 1 94 ? -6.052 -7.785 6.083 1.00 97.06 94 PRO A N 1
ATOM 703 C CA . PRO A 1 94 ? -4.985 -8.188 6.986 1.00 97.06 94 PRO A CA 1
ATOM 704 C C . PRO A 1 94 ? -5.124 -9.653 7.423 1.00 97.06 94 PRO A C 1
ATOM 706 O O . PRO A 1 94 ? -6.224 -10.186 7.569 1.00 97.06 94 PRO A O 1
ATOM 709 N N . ASN A 1 95 ? -3.993 -10.310 7.666 1.00 96.38 95 ASN A N 1
ATOM 710 C CA . ASN A 1 95 ? -3.953 -11.643 8.264 1.00 96.38 95 ASN A CA 1
ATOM 711 C C . ASN A 1 95 ? -4.313 -11.612 9.768 1.00 96.38 95 ASN A C 1
ATOM 713 O O . ASN A 1 95 ? -4.577 -10.559 10.344 1.00 96.38 95 ASN A O 1
ATOM 717 N N . SER A 1 96 ? -4.251 -12.765 10.446 1.00 94.12 96 SER A N 1
ATOM 718 C CA . SER A 1 96 ? -4.560 -12.884 11.885 1.00 94.12 96 SER A CA 1
ATOM 719 C C . SER A 1 96 ? -3.619 -12.115 12.825 1.00 94.12 96 SER A C 1
ATOM 721 O O . SER A 1 96 ? -3.835 -12.109 14.029 1.00 94.12 96 SER A O 1
ATOM 723 N N . THR A 1 97 ? -2.548 -11.523 12.297 1.00 95.25 97 THR A N 1
ATOM 724 C CA . THR A 1 97 ? -1.606 -10.651 13.019 1.00 95.25 97 THR A CA 1
ATOM 725 C C . THR A 1 97 ? -1.685 -9.198 12.541 1.00 95.25 97 THR A C 1
ATOM 727 O O . THR A 1 97 ? -0.788 -8.412 12.821 1.00 95.25 97 THR A O 1
ATOM 730 N N . HIS A 1 98 ? -2.751 -8.846 11.815 1.00 95.75 98 HIS A N 1
ATOM 731 C CA . HIS A 1 98 ? -3.036 -7.513 11.276 1.00 95.75 98 HIS A CA 1
ATOM 732 C C . HIS A 1 98 ? -2.046 -7.021 10.209 1.00 95.75 98 HIS A C 1
ATOM 734 O O . HIS A 1 98 ? -1.932 -5.821 9.974 1.00 95.75 98 HIS A O 1
ATOM 740 N N . PHE A 1 99 ? -1.362 -7.928 9.506 1.00 97.88 99 PHE A N 1
ATOM 741 C CA . PHE A 1 99 ? -0.469 -7.571 8.400 1.00 97.88 99 PHE A CA 1
ATOM 742 C C . PHE A 1 99 ? -1.071 -7.891 7.034 1.00 97.88 99 PHE A C 1
ATOM 744 O O . PHE A 1 99 ? -1.627 -8.970 6.828 1.00 97.88 99 PHE A O 1
ATOM 751 N N . VAL A 1 100 ? -0.859 -6.987 6.080 1.00 98.19 100 VAL A N 1
ATOM 752 C CA . VAL A 1 100 ? -0.951 -7.253 4.641 1.00 98.19 100 VAL A CA 1
ATOM 753 C C . VAL A 1 100 ? 0.474 -7.298 4.093 1.00 98.19 100 VAL A C 1
ATOM 755 O O . VAL A 1 100 ? 1.170 -6.285 4.098 1.00 98.19 100 VAL A O 1
ATOM 758 N N . ASP A 1 101 ? 0.918 -8.473 3.645 1.00 98.00 101 ASP A N 1
ATOM 759 C CA . ASP A 1 101 ? 2.218 -8.680 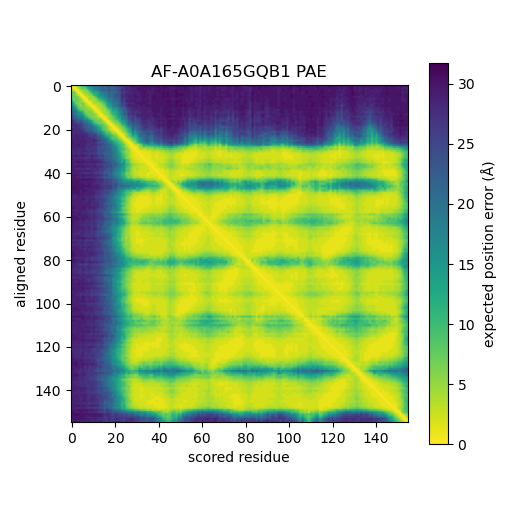2.995 1.00 98.00 101 ASP A CA 1
ATOM 760 C C . ASP A 1 101 ? 1.980 -9.220 1.584 1.00 98.00 101 ASP A C 1
ATOM 762 O O . ASP A 1 101 ? 1.568 -10.369 1.412 1.00 98.00 101 ASP A O 1
ATOM 766 N N . ALA A 1 102 ? 2.178 -8.369 0.582 1.00 96.94 102 ALA A N 1
ATOM 767 C CA . ALA A 1 102 ? 1.880 -8.675 -0.809 1.00 96.94 102 ALA A CA 1
ATOM 768 C C . ALA A 1 102 ? 3.073 -8.356 -1.713 1.00 96.94 102 ALA A C 1
ATOM 770 O O . ALA A 1 102 ? 3.806 -7.387 -1.504 1.00 96.94 102 ALA A O 1
ATOM 771 N N . GLN A 1 103 ? 3.247 -9.179 -2.744 1.00 96.12 103 GLN A N 1
ATOM 772 C CA . GLN A 1 103 ? 4.214 -8.960 -3.811 1.00 96.12 103 GLN A CA 1
ATOM 773 C C . GLN A 1 103 ? 3.479 -8.794 -5.135 1.00 96.12 103 GLN A C 1
ATOM 775 O O . GLN A 1 103 ? 2.567 -9.558 -5.449 1.00 96.12 103 GLN A O 1
ATOM 780 N N . PHE A 1 104 ? 3.908 -7.809 -5.912 1.00 94.50 104 PHE A N 1
ATOM 781 C CA . PHE A 1 104 ? 3.336 -7.473 -7.206 1.00 94.50 104 PHE A CA 1
ATOM 782 C C . PHE A 1 104 ? 4.411 -7.542 -8.273 1.00 94.50 104 PHE A C 1
ATOM 784 O O . PHE A 1 104 ? 5.532 -7.086 -8.052 1.00 94.50 104 PHE A O 1
ATOM 791 N N . LEU A 1 105 ? 4.052 -8.061 -9.444 1.00 91.69 105 LEU A N 1
ATOM 792 C CA . LEU A 1 105 ? 4.871 -7.873 -10.634 1.00 91.69 105 LEU A CA 1
ATOM 793 C C . LEU A 1 105 ? 4.976 -6.378 -10.928 1.00 91.69 105 LEU A C 1
ATOM 795 O O . LEU A 1 105 ? 3.966 -5.668 -10.926 1.00 91.69 105 LEU A O 1
ATOM 799 N N . VAL A 1 106 ? 6.194 -5.903 -11.173 1.00 89.81 106 VAL A N 1
AT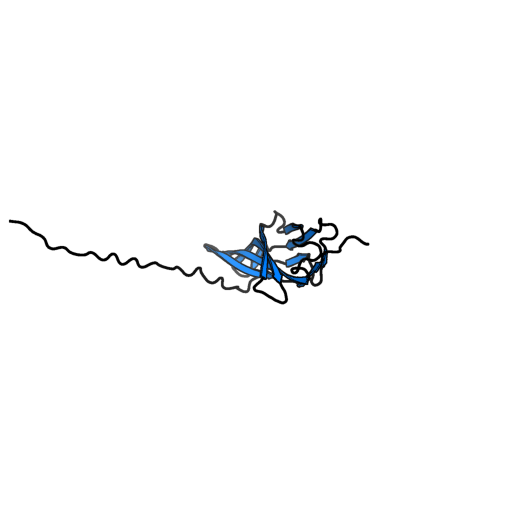OM 800 C CA . VAL A 1 106 ? 6.411 -4.511 -11.566 1.00 89.81 106 VAL A CA 1
ATOM 801 C C . VAL A 1 106 ? 5.776 -4.304 -12.950 1.00 89.81 106 VAL A C 1
ATOM 803 O O . VAL A 1 106 ? 6.111 -5.029 -13.888 1.00 89.81 106 VAL A O 1
ATOM 806 N N . PRO A 1 107 ? 4.842 -3.349 -13.102 1.00 81.19 107 PRO A N 1
ATOM 807 C CA . PRO A 1 107 ? 3.913 -3.335 -14.234 1.00 81.19 107 PRO A CA 1
ATOM 808 C C . PRO A 1 107 ? 4.522 -2.950 -15.589 1.00 81.19 107 PRO A C 1
ATOM 810 O O . PRO A 1 107 ? 3.858 -3.113 -16.613 1.00 81.19 107 PRO A O 1
ATOM 813 N N . TRP A 1 108 ? 5.768 -2.463 -15.637 1.00 88.69 108 TRP A N 1
ATOM 814 C CA . TRP A 1 108 ? 6.364 -1.921 -16.862 1.00 88.69 108 TRP A CA 1
ATOM 815 C C . TRP A 1 108 ? 7.780 -2.419 -17.104 1.00 88.69 108 TRP A C 1
ATOM 817 O O . TRP A 1 108 ? 8.576 -2.514 -16.177 1.00 88.69 108 TRP A O 1
ATOM 827 N N . GLY A 1 109 ? 8.074 -2.760 -18.359 1.00 83.94 109 GLY A N 1
ATOM 828 C CA . GLY A 1 109 ? 9.395 -3.190 -18.814 1.00 83.94 109 GLY A CA 1
ATOM 829 C C . GLY A 1 109 ? 10.221 -2.054 -19.420 1.00 83.94 109 GLY A C 1
ATOM 830 O O . GLY A 1 109 ? 9.836 -0.884 -19.370 1.00 83.94 109 GLY A O 1
ATOM 831 N N . TYR A 1 110 ? 11.362 -2.431 -20.000 1.00 84.06 110 TYR A N 1
ATOM 832 C CA . TYR A 1 110 ? 12.295 -1.532 -20.683 1.00 84.06 110 TYR A CA 1
ATOM 833 C C . TYR A 1 110 ? 11.593 -0.671 -21.754 1.00 84.06 110 TYR A C 1
ATOM 835 O O . TYR A 1 110 ? 10.643 -1.132 -22.386 1.00 84.06 110 TYR A O 1
ATOM 843 N N . ASP A 1 111 ? 12.044 0.576 -21.927 1.00 83.00 111 ASP A N 1
ATOM 844 C CA . ASP A 1 111 ? 11.486 1.599 -22.836 1.00 83.00 111 ASP A CA 1
ATOM 845 C C . ASP A 1 111 ? 10.009 1.989 -22.619 1.00 83.00 111 ASP A C 1
ATOM 847 O O . ASP A 1 111 ? 9.435 2.734 -23.418 1.00 83.00 111 ASP A O 1
ATOM 851 N N . SER A 1 112 ? 9.370 1.547 -21.530 1.00 86.25 112 SER A N 1
ATOM 852 C CA . SER A 1 112 ? 8.004 1.980 -21.227 1.00 86.25 112 SER A CA 1
ATOM 853 C C . SER A 1 112 ? 7.956 3.4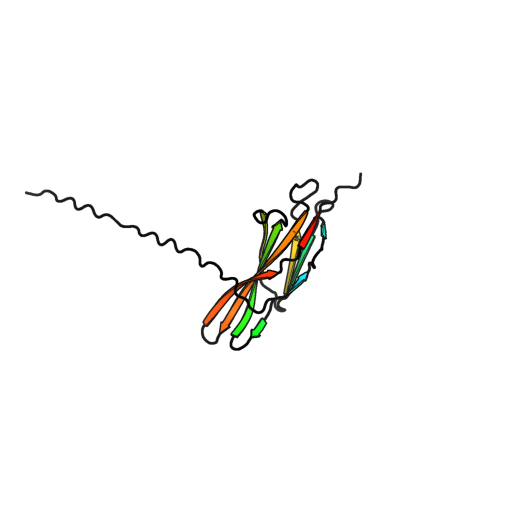87 -20.920 1.00 86.25 112 SER A C 1
ATOM 855 O O . SER A 1 112 ? 8.714 3.964 -20.070 1.00 86.25 112 SER A O 1
ATOM 857 N N . PRO A 1 113 ? 7.010 4.246 -21.509 1.00 86.00 113 PRO A N 1
ATOM 858 C CA . PR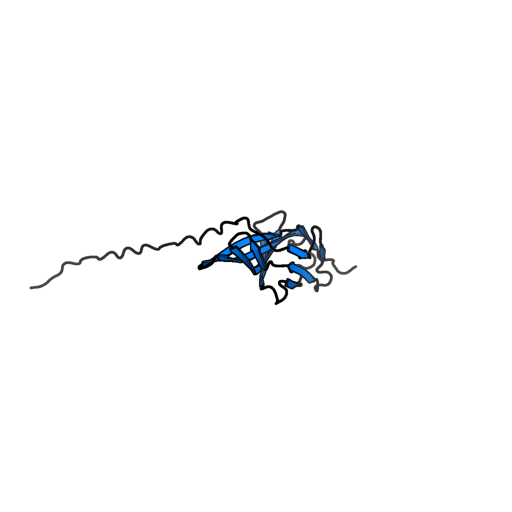O A 1 113 ? 6.798 5.653 -21.161 1.00 86.00 113 PRO A CA 1
ATOM 859 C C . PRO A 1 113 ? 6.230 5.829 -19.744 1.00 86.00 113 PRO A C 1
ATOM 861 O O . PRO A 1 113 ? 6.115 6.951 -19.263 1.00 86.00 113 PRO A O 1
ATOM 864 N N . HIS A 1 114 ? 5.863 4.728 -19.083 1.00 87.56 114 HIS A N 1
ATOM 865 C CA . HIS A 1 114 ? 5.330 4.701 -17.727 1.00 87.56 114 HIS A CA 1
ATOM 866 C C . HIS A 1 114 ? 6.410 4.431 -16.667 1.00 87.56 114 HIS A C 1
ATOM 868 O O . HIS A 1 114 ? 6.077 4.229 -15.506 1.00 87.56 114 HIS A O 1
ATOM 874 N N . LEU A 1 115 ? 7.700 4.413 -17.010 1.00 90.44 115 LEU A N 1
ATOM 875 C CA . LEU A 1 115 ? 8.767 4.403 -16.001 1.00 90.44 115 LEU A CA 1
ATOM 876 C C . LEU A 1 115 ? 8.898 5.783 -15.338 1.00 90.44 115 LEU A C 1
ATOM 878 O O . LEU A 1 115 ? 8.607 6.805 -15.955 1.00 90.44 115 LEU A O 1
ATOM 882 N N . GLY A 1 116 ? 9.362 5.826 -14.088 1.00 92.19 116 GLY A N 1
ATOM 883 C CA . GLY A 1 116 ? 9.573 7.079 -13.359 1.00 92.19 116 GLY A CA 1
ATOM 884 C C . GLY A 1 116 ? 9.081 7.043 -11.918 1.00 92.19 116 GLY A C 1
ATOM 885 O O . GLY A 1 116 ? 9.030 5.987 -11.289 1.00 92.19 116 GLY A O 1
ATOM 886 N N . ASN A 1 117 ? 8.756 8.215 -11.380 1.00 95.19 117 ASN A N 1
ATOM 887 C CA . ASN A 1 117 ? 8.333 8.367 -9.994 1.00 95.19 117 ASN A CA 1
ATOM 888 C C . ASN A 1 117 ? 6.819 8.193 -9.843 1.00 95.19 117 ASN A C 1
ATOM 890 O O . ASN A 1 117 ? 6.029 8.787 -10.580 1.00 95.19 117 ASN A O 1
ATOM 894 N N . TYR A 1 118 ? 6.429 7.430 -8.828 1.00 95.75 118 TYR A N 1
ATOM 895 C CA . TYR A 1 118 ? 5.042 7.136 -8.497 1.00 95.75 118 TYR A CA 1
ATOM 896 C C . TYR A 1 118 ? 4.806 7.279 -7.003 1.00 95.75 118 TYR A C 1
ATOM 898 O O . TYR A 1 118 ? 5.652 6.922 -6.187 1.00 95.75 118 TYR A O 1
ATOM 906 N N . ARG A 1 119 ? 3.619 7.740 -6.624 1.00 96.81 119 ARG A N 1
ATOM 907 C CA . ARG A 1 119 ? 3.107 7.551 -5.271 1.00 96.81 119 ARG A CA 1
ATOM 908 C C . ARG A 1 119 ? 2.505 6.156 -5.187 1.00 96.81 119 ARG A C 1
ATOM 910 O O . ARG A 1 119 ? 1.586 5.844 -5.939 1.00 96.81 119 ARG A O 1
ATOM 917 N N . LEU A 1 120 ? 3.005 5.329 -4.271 1.00 97.12 120 LEU A N 1
ATOM 918 C CA . LEU A 1 120 ? 2.334 4.082 -3.909 1.00 97.12 120 LEU A CA 1
ATOM 919 C C . LEU A 1 120 ? 1.242 4.411 -2.895 1.00 97.12 120 LEU A C 1
ATOM 921 O O . LEU A 1 120 ? 1.520 4.563 -1.708 1.00 97.12 120 LEU A O 1
ATOM 925 N N . VAL A 1 121 ? 0.013 4.559 -3.362 1.00 96.81 121 VAL A N 1
ATOM 926 C CA . VAL A 1 121 ? -1.099 4.982 -2.520 1.00 96.81 121 VAL A CA 1
ATOM 927 C C . VAL A 1 121 ? -1.748 3.775 -1.857 1.00 96.81 121 VAL A C 1
ATOM 929 O O . VAL A 1 121 ? -2.109 2.805 -2.523 1.00 96.81 121 VAL A O 1
ATOM 932 N N . ILE A 1 122 ? -1.905 3.868 -0.537 1.00 97.50 122 ILE A N 1
ATOM 933 C CA . ILE A 1 122 ? -2.662 2.926 0.282 1.00 97.50 122 ILE A CA 1
ATOM 934 C C . ILE A 1 122 ? -3.950 3.612 0.713 1.00 97.50 122 ILE A C 1
ATOM 936 O O . ILE A 1 122 ? -3.911 4.613 1.438 1.00 97.50 122 ILE A O 1
ATOM 940 N N . ILE A 1 123 ? -5.081 3.062 0.286 1.00 96.75 123 ILE A N 1
ATOM 941 C CA . ILE A 1 123 ? -6.390 3.411 0.832 1.00 96.75 123 ILE A CA 1
ATOM 942 C C . ILE A 1 123 ? -6.729 2.368 1.879 1.00 96.75 123 ILE A C 1
ATOM 944 O O . ILE A 1 123 ? -6.708 1.175 1.597 1.00 96.75 123 ILE A O 1
ATOM 948 N N . GLU A 1 124 ? -7.006 2.818 3.091 1.00 95.81 124 GLU A N 1
ATOM 949 C CA . GLU A 1 124 ? -7.393 1.957 4.193 1.00 95.81 124 GLU A CA 1
ATOM 950 C C . GLU A 1 124 ? -8.893 2.091 4.428 1.00 95.81 124 GLU A C 1
ATOM 952 O O . GLU A 1 124 ? -9.400 3.204 4.586 1.00 95.81 124 GLU A O 1
ATOM 957 N N . THR A 1 125 ? -9.579 0.952 4.483 1.00 95.00 125 THR A N 1
ATOM 958 C CA . THR A 1 125 ? -10.961 0.862 4.946 1.00 95.00 125 THR A CA 1
ATOM 959 C C . THR A 1 125 ? -10.985 0.167 6.299 1.00 95.00 125 THR A C 1
ATOM 961 O O . THR A 1 125 ? -10.528 -0.970 6.451 1.00 95.00 125 THR A O 1
ATOM 964 N N . GLN A 1 126 ? -11.555 0.846 7.285 1.00 93.69 126 GLN A N 1
ATOM 965 C CA . GLN A 1 126 ? -11.690 0.379 8.656 1.00 93.69 126 GLN A CA 1
ATOM 966 C C . GLN A 1 126 ? -13.147 0.124 9.007 1.00 93.69 126 GLN A C 1
ATOM 968 O O . GLN A 1 126 ? -14.048 0.828 8.549 1.00 93.69 126 GLN A O 1
ATOM 973 N N . GLU A 1 127 ? -13.366 -0.837 9.894 1.00 90.44 127 GLU A N 1
ATOM 974 C CA . GLU A 1 127 ? -14.600 -0.943 10.653 1.00 90.44 127 GLU A CA 1
ATOM 975 C C . GLU A 1 127 ? -14.450 -0.148 11.953 1.00 90.44 127 GLU A C 1
ATOM 977 O O . GLU A 1 127 ? -13.609 -0.446 12.801 1.00 90.44 127 GLU A O 1
ATOM 982 N N . LYS A 1 128 ? -15.281 0.884 12.108 1.00 87.31 128 LYS A N 1
ATOM 983 C CA . LYS A 1 128 ? -15.442 1.619 13.357 1.00 87.31 128 LYS A CA 1
ATOM 984 C C . LYS A 1 128 ? -16.622 1.038 14.116 1.00 87.31 128 LYS A C 1
ATOM 986 O O . LYS A 1 128 ? -17.775 1.254 13.744 1.00 87.31 128 LYS A O 1
ATOM 991 N N . PHE A 1 129 ? -16.345 0.387 15.233 1.00 86.06 129 PHE A N 1
ATOM 992 C CA . PHE A 1 129 ? -17.363 -0.113 16.137 1.00 86.06 129 PHE A CA 1
ATOM 993 C C . PHE A 1 129 ? -17.599 0.868 17.286 1.00 86.06 129 PHE A C 1
ATOM 995 O O . PHE A 1 129 ? -16.714 1.149 18.093 1.00 86.06 129 PHE A O 1
ATOM 1002 N N . VAL A 1 130 ? -18.823 1.376 17.390 1.00 84.69 130 VAL A N 1
ATOM 1003 C CA . VAL A 1 130 ? -19.347 2.017 18.603 1.00 84.69 130 VAL A CA 1
ATOM 1004 C C . VAL A 1 130 ? -20.445 1.095 19.131 1.00 84.69 130 VAL A C 1
ATOM 1006 O O . VAL A 1 130 ? -21.192 0.566 18.305 1.00 84.69 130 VAL A O 1
ATOM 1009 N N . PRO A 1 131 ? -20.591 0.882 20.456 1.00 81.56 131 PRO A N 1
ATOM 1010 C CA . PRO A 1 131 ? -21.633 0.007 20.985 1.00 81.56 131 PRO A CA 1
ATOM 1011 C C . PRO A 1 131 ? -23.002 0.271 20.338 1.00 81.56 131 PRO A C 1
ATOM 1013 O O . PRO A 1 131 ? -23.594 1.333 20.524 1.00 81.56 131 PRO A O 1
ATOM 10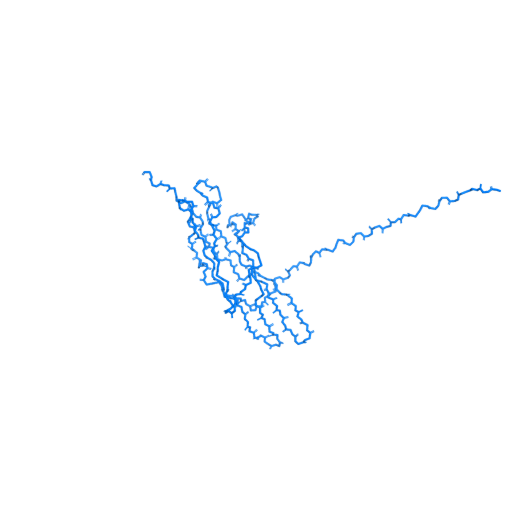16 N N . GLY A 1 132 ? -23.473 -0.706 19.557 1.00 70.69 132 GLY A N 1
ATOM 1017 C CA . GLY A 1 132 ? -24.768 -0.691 18.880 1.00 70.69 132 GLY A CA 1
ATOM 1018 C C . GLY A 1 132 ? -24.757 -0.395 17.376 1.00 70.69 132 GLY A C 1
ATOM 1019 O O . GLY A 1 132 ? -25.746 -0.740 16.737 1.00 70.69 132 GLY A O 1
ATOM 1020 N N . ILE A 1 133 ? -23.705 0.201 16.788 1.00 77.88 133 ILE A N 1
ATOM 1021 C CA . ILE A 1 133 ? -23.674 0.504 15.340 1.00 77.88 133 ILE A CA 1
ATOM 1022 C C . ILE A 1 133 ? -22.232 0.476 14.777 1.00 77.88 133 ILE A C 1
ATOM 1024 O O . ILE A 1 133 ? -21.422 1.324 15.171 1.00 77.88 133 ILE A O 1
ATOM 1028 N N . PRO A 1 134 ? -21.899 -0.448 13.851 1.00 81.69 134 PRO A N 1
ATOM 1029 C CA . PRO A 1 134 ? -20.658 -0.393 13.080 1.00 81.69 134 PRO A CA 1
ATOM 1030 C C . PRO A 1 134 ? -20.776 0.590 11.904 1.00 81.69 134 PRO A C 1
ATOM 1032 O O . PRO A 1 134 ? -21.825 0.690 11.265 1.00 81.69 134 PRO A O 1
ATOM 1035 N N . PHE A 1 135 ? -19.691 1.300 11.594 1.00 84.19 135 PHE A N 1
ATOM 1036 C CA . PHE A 1 135 ? -19.598 2.204 10.445 1.00 84.19 135 PHE A CA 1
ATOM 1037 C C . PHE A 1 135 ? -18.282 1.980 9.691 1.00 84.19 135 PHE A C 1
ATOM 1039 O O . PHE A 1 135 ? -17.235 1.935 10.338 1.00 84.19 135 PHE A O 1
ATOM 1046 N N . PRO A 1 136 ? -18.289 1.886 8.351 1.00 87.31 136 PRO A N 1
ATOM 1047 C CA . PRO A 1 136 ? -17.053 1.884 7.584 1.00 87.31 136 PRO A CA 1
ATOM 1048 C C . PRO A 1 136 ? -16.443 3.290 7.548 1.00 87.31 136 PRO A C 1
ATOM 1050 O O . PRO A 1 136 ? -17.162 4.290 7.460 1.00 87.31 136 PRO A O 1
ATOM 1053 N N . VAL A 1 137 ? -15.117 3.367 7.598 1.00 88.56 137 VAL A N 1
ATOM 1054 C CA . VAL A 1 137 ? -14.352 4.604 7.405 1.00 88.56 137 VAL A CA 1
ATOM 1055 C C . VAL A 1 137 ? -13.254 4.328 6.388 1.00 88.56 137 VAL A C 1
ATOM 1057 O O . VAL A 1 137 ? -12.490 3.387 6.575 1.00 88.56 137 VAL A O 1
ATOM 1060 N N . THR A 1 138 ? -13.162 5.152 5.344 1.00 91.31 138 THR A N 1
ATOM 1061 C CA . THR A 1 138 ? -12.179 4.987 4.265 1.00 91.31 138 THR A CA 1
ATOM 1062 C C . THR A 1 138 ? -11.367 6.263 4.088 1.00 91.31 138 THR A C 1
ATOM 1064 O O . THR A 1 138 ? -11.915 7.369 4.038 1.00 91.31 138 THR A O 1
ATOM 1067 N N . PHE A 1 139 ? -10.044 6.134 4.027 1.00 90.44 139 PHE A N 1
ATOM 1068 C CA . PHE A 1 139 ? -9.137 7.262 3.827 1.00 90.44 139 PHE A CA 1
ATOM 1069 C C . PHE A 1 139 ? -7.794 6.811 3.240 1.00 90.44 139 PHE A C 1
ATOM 1071 O O . PHE A 1 139 ? -7.432 5.640 3.261 1.00 90.44 139 PHE A O 1
ATOM 1078 N N . GLN A 1 140 ? -7.026 7.765 2.714 1.00 94.44 140 GLN A N 1
ATOM 1079 C CA . GLN A 1 140 ? -5.656 7.510 2.272 1.00 94.44 140 GLN A CA 1
ATOM 10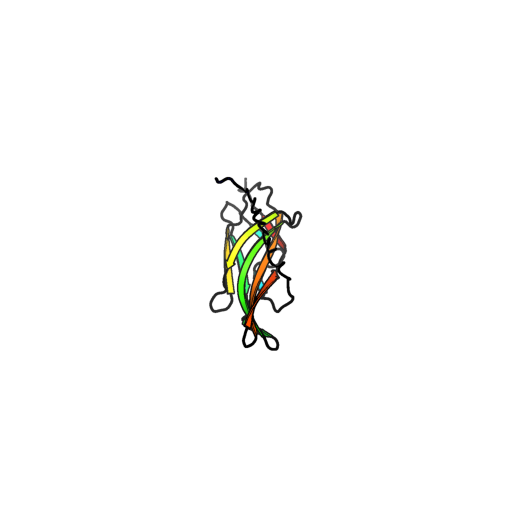80 C C . GLN A 1 140 ? -4.726 7.417 3.485 1.00 94.44 140 GLN A C 1
ATOM 1082 O O . GLN A 1 140 ? -4.462 8.433 4.128 1.00 94.44 140 GLN A O 1
ATOM 1087 N N . ALA A 1 141 ? -4.218 6.220 3.772 1.00 93.19 141 ALA A N 1
ATOM 1088 C CA . ALA A 1 141 ? -3.349 5.959 4.917 1.00 93.19 141 ALA A CA 1
ATOM 1089 C C . ALA A 1 141 ? -1.866 6.232 4.621 1.00 93.19 141 ALA A C 1
ATOM 1091 O O . ALA A 1 141 ? -1.128 6.680 5.494 1.00 93.19 141 ALA A O 1
ATOM 1092 N N . ALA A 1 142 ? -1.412 5.983 3.390 1.00 93.94 142 ALA A N 1
ATOM 1093 C CA . ALA A 1 142 ? -0.026 6.220 2.991 1.00 93.94 142 ALA A CA 1
ATOM 1094 C C . ALA A 1 142 ? 0.081 6.565 1.502 1.00 93.94 142 ALA A C 1
ATOM 1096 O O . ALA A 1 142 ? -0.785 6.207 0.708 1.00 93.94 142 ALA A O 1
ATOM 1097 N N . ALA A 1 143 ? 1.146 7.279 1.136 1.00 95.50 143 ALA A N 1
ATOM 1098 C CA . ALA A 1 143 ? 1.492 7.580 -0.255 1.00 95.50 143 ALA A CA 1
ATOM 1099 C C . ALA A 1 143 ? 2.995 7.897 -0.419 1.00 95.50 143 ALA A C 1
ATOM 1101 O O . ALA A 1 143 ? 3.333 9.008 -0.853 1.00 95.50 143 ALA A O 1
ATOM 1102 N N . PRO A 1 144 ? 3.924 6.999 -0.018 1.00 96.69 144 PRO A N 1
ATOM 1103 C CA . PRO A 1 144 ? 5.345 7.235 -0.246 1.00 96.69 144 PRO A CA 1
ATOM 1104 C C . PRO A 1 144 ? 5.641 7.367 -1.739 1.00 96.69 144 PRO A C 1
ATOM 1106 O O . PRO A 1 144 ? 5.047 6.684 -2.576 1.00 96.69 144 PRO A O 1
ATOM 1109 N N . LEU A 1 145 ? 6.601 8.231 -2.054 1.00 96.62 145 LEU A N 1
ATOM 1110 C CA . LEU A 1 145 ? 7.179 8.293 -3.387 1.00 96.62 145 LEU A CA 1
ATOM 1111 C C . LEU A 1 145 ? 8.097 7.083 -3.583 1.00 96.62 145 LEU A C 1
ATOM 1113 O O . LEU A 1 145 ? 8.979 6.848 -2.758 1.00 96.62 145 LEU A O 1
ATOM 1117 N N . ILE A 1 146 ? 7.900 6.340 -4.660 1.00 96.19 146 ILE A N 1
ATOM 1118 C CA . ILE A 1 146 ? 8.763 5.253 -5.119 1.00 96.19 146 ILE A CA 1
ATOM 1119 C C . ILE A 1 146 ? 9.185 5.522 -6.561 1.00 96.19 146 ILE A C 1
ATOM 1121 O O . ILE A 1 146 ? 8.549 6.301 -7.271 1.00 96.19 146 ILE A O 1
ATOM 1125 N N . GLN A 1 147 ? 10.240 4.854 -7.004 1.00 95.12 147 GLN A N 1
ATOM 1126 C CA . GLN A 1 147 ? 10.689 4.898 -8.385 1.00 95.12 147 GLN A CA 1
ATOM 1127 C C . GLN A 1 147 ? 10.464 3.539 -9.040 1.00 95.12 147 GLN A C 1
ATOM 1129 O O . GLN A 1 147 ? 10.880 2.513 -8.505 1.00 95.12 147 GLN A O 1
ATOM 1134 N N . ILE A 1 148 ? 9.833 3.534 -10.208 1.00 93.38 148 ILE A N 1
ATOM 1135 C CA . ILE A 1 148 ? 9.698 2.349 -11.046 1.00 93.38 148 ILE A CA 1
ATOM 1136 C C . ILE A 1 148 ? 10.666 2.477 -12.211 1.00 93.38 148 ILE A C 1
ATOM 1138 O O . ILE A 1 148 ? 10.600 3.423 -12.998 1.00 93.38 148 ILE A O 1
ATOM 1142 N N . VAL A 1 149 ? 11.581 1.518 -12.294 1.00 92.25 149 VAL A N 1
ATOM 1143 C CA . VAL A 1 149 ? 12.619 1.447 -13.321 1.00 92.25 149 VAL A CA 1
ATOM 1144 C C . VAL A 1 149 ? 12.550 0.099 -14.025 1.00 92.25 149 VAL A C 1
ATOM 1146 O O . VAL A 1 149 ? 11.964 -0.858 -13.522 1.00 92.25 149 VAL A O 1
ATOM 1149 N N . ALA A 1 150 ? 13.142 0.027 -15.208 1.00 88.12 150 ALA A N 1
ATOM 1150 C CA . ALA A 1 150 ? 13.350 -1.233 -15.896 1.00 88.12 150 ALA A CA 1
ATOM 1151 C C . ALA A 1 150 ? 14.708 -1.185 -16.587 1.00 88.12 150 ALA A C 1
ATOM 1153 O O . ALA A 1 150 ? 14.876 -0.538 -17.623 1.00 88.12 150 ALA A O 1
ATOM 1154 N N . SER A 1 151 ? 15.687 -1.846 -15.982 1.00 74.19 151 SER A N 1
ATOM 1155 C CA . SER A 1 151 ? 17.024 -1.992 -16.553 1.00 74.19 151 SER A CA 1
ATOM 1156 C C . SER A 1 151 ? 16.976 -2.934 -17.768 1.00 74.19 151 SER A C 1
ATOM 1158 O O . SER A 1 151 ? 16.480 -4.059 -17.665 1.00 74.19 151 SER A O 1
ATOM 1160 N N . GLY A 1 152 ? 17.478 -2.494 -18.927 1.00 64.06 152 GLY A N 1
ATOM 1161 C CA . GLY A 1 152 ? 17.646 -3.355 -20.108 1.00 64.06 152 GLY A CA 1
ATOM 1162 C C . GLY A 1 152 ? 18.797 -4.361 -19.933 1.00 64.06 152 GLY A C 1
ATOM 1163 O O . GLY A 1 152 ? 19.595 -4.218 -19.002 1.00 64.06 152 GLY A O 1
ATOM 1164 N N . PRO A 1 153 ? 18.924 -5.382 -20.803 1.00 57.03 153 PRO A N 1
ATOM 1165 C CA . PRO A 1 153 ? 20.091 -6.258 -20.785 1.00 57.03 153 PRO A CA 1
ATOM 1166 C C . PRO A 1 153 ? 21.368 -5.435 -21.009 1.00 57.03 153 PRO A C 1
ATOM 1168 O O . PRO A 1 153 ? 21.400 -4.566 -21.879 1.00 57.03 153 PRO A O 1
ATOM 1171 N N . ALA A 1 154 ? 22.414 -5.708 -20.222 1.00 55.56 154 ALA A N 1
ATOM 1172 C CA . ALA A 1 154 ? 23.731 -5.120 -20.444 1.00 55.56 154 ALA A CA 1
ATOM 1173 C C . ALA A 1 154 ? 24.215 -5.52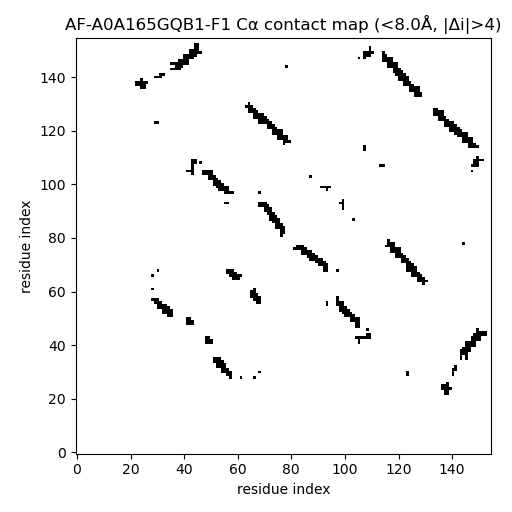1 -21.846 1.00 55.56 154 ALA A C 1
ATOM 1175 O O . ALA A 1 154 ? 24.408 -6.709 -22.111 1.00 55.56 154 ALA A O 1
ATOM 1176 N N . THR A 1 155 ? 24.331 -4.542 -22.742 1.00 53.66 155 THR A N 1
ATOM 1177 C CA . THR A 1 155 ? 24.964 -4.699 -24.059 1.00 53.66 155 THR A CA 1
ATOM 1178 C C . THR A 1 155 ? 26.456 -4.933 -23.921 1.00 53.66 155 THR A C 1
ATOM 1180 O O . THR A 1 155 ? 27.065 -4.197 -23.109 1.00 53.66 155 THR A O 1
#